Protein AF-A0A0U1KV35-F1 (afdb_monomer)

Foldseek 3Di:
DDQLVVLLVVAFFDFDPPDTDDDGDPVSVVVSVVSCVVPDDPVPDDDDDDDDDPPDDDDDDDPDPDDGSCPVPD

Mean predicted aligned error: 4.29 Å

Structure (mmCIF, N/CA/C/O backbone):
data_AF-A0A0U1KV35-F1
#
_entry.id   AF-A0A0U1KV35-F1
#
loop_
_atom_site.group_PDB
_atom_site.id
_atom_site.type_symbol
_atom_site.label_atom_id
_atom_site.label_alt_id
_atom_site.label_comp_id
_atom_site.label_asym_id
_atom_site.label_entity_id
_atom_site.label_seq_id
_atom_site.pdbx_PDB_ins_code
_atom_site.Cartn_x
_atom_site.Cartn_y
_atom_site.Cartn_z
_atom_site.occupancy
_atom_site.B_iso_or_equiv
_atom_site.auth_seq_id
_atom_site.auth_comp_id
_atom_site.auth_asym_id
_atom_site.auth_atom_id
_atom_site.pdbx_PDB_model_num
ATOM 1 N N . MET A 1 1 ? -6.746 12.736 8.839 1.00 52.94 1 MET A N 1
ATOM 2 C CA . MET A 1 1 ? -5.966 12.060 7.769 1.00 52.94 1 MET A CA 1
ATOM 3 C C . MET A 1 1 ? -5.915 10.562 8.061 1.00 52.94 1 MET A C 1
ATOM 5 O O . MET A 1 1 ? -5.482 10.208 9.150 1.00 52.94 1 MET A O 1
ATOM 9 N N . ASN A 1 2 ? -6.405 9.722 7.138 1.00 82.81 2 ASN A N 1
ATOM 10 C CA . ASN A 1 2 ? -6.667 8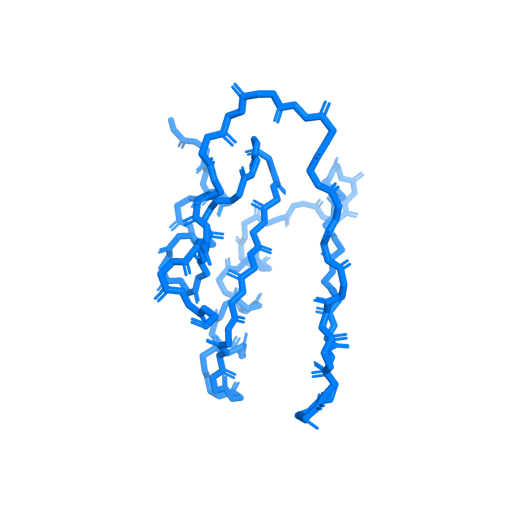.284 7.335 1.00 82.81 2 ASN A CA 1
ATOM 11 C C . ASN A 1 2 ? -5.394 7.497 7.745 1.00 82.81 2 ASN A C 1
ATOM 13 O O . ASN A 1 2 ? -4.348 7.660 7.112 1.00 82.81 2 ASN A O 1
ATOM 17 N N . ARG A 1 3 ? -5.464 6.694 8.821 1.00 90.38 3 ARG A N 1
ATOM 18 C CA . ARG A 1 3 ? -4.306 5.999 9.429 1.00 90.38 3 ARG A CA 1
ATOM 19 C C . ARG A 1 3 ? -3.698 4.969 8.473 1.00 90.38 3 ARG A C 1
ATOM 21 O O . ARG A 1 3 ? -2.483 4.981 8.296 1.00 90.38 3 ARG A O 1
ATOM 28 N N . ILE A 1 4 ? -4.535 4.195 7.776 1.00 93.44 4 ILE A N 1
ATOM 29 C CA . ILE A 1 4 ? -4.115 3.211 6.759 1.00 93.44 4 ILE A CA 1
ATOM 30 C C . ILE A 1 4 ? -3.292 3.892 5.661 1.00 93.44 4 ILE A C 1
ATOM 32 O O . ILE A 1 4 ? -2.165 3.496 5.387 1.00 93.44 4 ILE A O 1
ATOM 36 N N . LYS A 1 5 ? -3.795 5.004 5.108 1.00 94.38 5 LYS A N 1
ATOM 37 C CA . LYS A 1 5 ? -3.090 5.778 4.073 1.00 94.38 5 LYS A CA 1
ATOM 38 C C . LYS A 1 5 ? -1.704 6.238 4.527 1.00 94.38 5 LYS A C 1
ATOM 40 O O . LYS A 1 5 ? -0.776 6.242 3.723 1.00 94.38 5 LYS A O 1
ATOM 45 N N . LYS A 1 6 ? -1.553 6.657 5.788 1.00 95.00 6 LYS A N 1
ATOM 46 C CA . LYS A 1 6 ? -0.243 7.064 6.319 1.00 95.00 6 LYS A CA 1
ATOM 47 C C . LYS A 1 6 ? 0.728 5.889 6.379 1.00 95.00 6 LYS A C 1
ATOM 49 O O . LYS A 1 6 ? 1.890 6.093 6.059 1.00 95.00 6 LYS A O 1
ATOM 54 N N . ILE A 1 7 ? 0.261 4.703 6.770 1.00 97.00 7 ILE A N 1
ATOM 55 C CA . ILE A 1 7 ? 1.083 3.489 6.820 1.00 97.00 7 ILE A CA 1
ATOM 56 C C . ILE A 1 7 ? 1.476 3.067 5.404 1.00 97.00 7 ILE A C 1
ATOM 58 O O . ILE A 1 7 ? 2.667 2.984 5.130 1.00 97.00 7 ILE A O 1
ATOM 62 N N . CYS A 1 8 ? 0.523 2.914 4.476 1.00 96.56 8 CYS A N 1
ATOM 63 C CA . CYS A 1 8 ? 0.826 2.496 3.103 1.00 96.56 8 CYS A CA 1
ATOM 64 C C . CYS A 1 8 ? 1.837 3.430 2.421 1.00 96.56 8 CYS A C 1
ATOM 66 O O . CYS A 1 8 ? 2.772 2.949 1.799 1.00 96.56 8 CYS A O 1
ATOM 68 N N . ARG A 1 9 ? 1.732 4.755 2.614 1.00 94.94 9 ARG A N 1
ATOM 69 C CA . ARG A 1 9 ? 2.674 5.742 2.043 1.00 94.94 9 ARG A CA 1
ATOM 70 C C . ARG A 1 9 ? 4.116 5.636 2.547 1.00 94.94 9 ARG A C 1
ATOM 72 O O . ARG A 1 9 ? 4.987 6.249 1.945 1.00 94.94 9 ARG A O 1
ATOM 79 N N . LYS A 1 10 ? 4.376 4.926 3.651 1.00 96.06 10 LYS A N 1
ATOM 80 C CA . LYS A 1 10 ? 5.751 4.651 4.104 1.00 96.06 10 LYS A CA 1
ATOM 81 C C . LYS A 1 10 ? 6.439 3.592 3.239 1.00 96.06 10 LYS A C 1
ATOM 83 O O . LYS A 1 10 ? 7.662 3.551 3.214 1.00 96.06 10 LYS A O 1
ATOM 88 N N . TYR A 1 11 ? 5.655 2.731 2.593 1.00 96.69 11 TYR A N 1
ATOM 89 C CA . TYR A 1 11 ? 6.136 1.518 1.933 1.00 96.69 11 TYR A CA 1
ATOM 90 C C . TYR A 1 11 ? 5.808 1.474 0.434 1.00 96.69 11 TYR A C 1
ATOM 92 O O . TYR A 1 11 ? 6.517 0.820 -0.315 1.00 96.69 11 TYR A O 1
ATOM 100 N N . LEU A 1 12 ? 4.745 2.154 -0.001 1.00 95.56 12 LEU A N 1
ATOM 101 C CA . LEU A 1 12 ? 4.154 2.055 -1.336 1.00 95.56 12 LEU A CA 1
ATOM 102 C C . LEU A 1 12 ? 3.836 3.447 -1.904 1.00 95.56 12 LEU A C 1
ATOM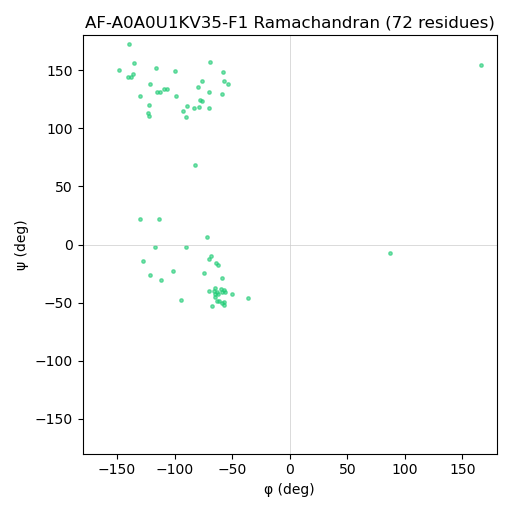 104 O O . LEU A 1 12 ? 3.580 4.401 -1.159 1.00 95.56 12 LEU A O 1
ATOM 108 N N . ILE A 1 13 ? 3.765 3.547 -3.231 1.00 93.12 13 ILE A N 1
ATOM 109 C CA . ILE A 1 13 ? 3.282 4.732 -3.944 1.00 93.12 13 ILE A CA 1
ATOM 110 C C . ILE A 1 13 ? 1.759 4.790 -3.872 1.00 93.12 13 ILE A C 1
ATOM 112 O O . ILE A 1 13 ? 1.061 3.782 -3.943 1.00 93.12 13 ILE A O 1
ATOM 116 N N . HIS A 1 14 ? 1.225 5.998 -3.701 1.00 93.38 14 HIS A N 1
ATOM 117 C CA . HIS A 1 14 ? -0.212 6.244 -3.628 1.00 93.38 14 HIS A CA 1
ATOM 118 C C . HIS A 1 14 ? -0.773 6.521 -5.030 1.00 93.38 14 HIS A C 1
ATOM 120 O O . HIS A 1 14 ? -0.500 7.584 -5.577 1.00 93.38 14 HIS A O 1
ATOM 126 N N . LEU A 1 15 ? -1.566 5.594 -5.584 1.00 91.81 15 LEU A N 1
ATOM 127 C CA . LEU A 1 15 ? -2.100 5.686 -6.954 1.00 91.81 15 LEU A CA 1
ATOM 128 C C . LEU A 1 15 ? -3.501 6.308 -7.013 1.00 91.81 15 LEU A C 1
ATOM 130 O O . LEU A 1 15 ? -3.771 7.209 -7.798 1.00 91.81 15 LEU A O 1
ATOM 134 N N . GLN A 1 16 ? -4.415 5.837 -6.163 1.00 91.62 16 GLN A N 1
ATOM 135 C CA . GLN A 1 16 ? -5.799 6.325 -6.077 1.00 91.62 16 GLN A CA 1
ATOM 136 C C . GLN A 1 16 ? -6.237 6.412 -4.620 1.00 91.62 16 GLN A C 1
ATOM 138 O O . GLN A 1 16 ? -5.532 5.927 -3.745 1.00 91.62 16 GLN A O 1
ATOM 143 N N . LYS A 1 17 ? -7.419 6.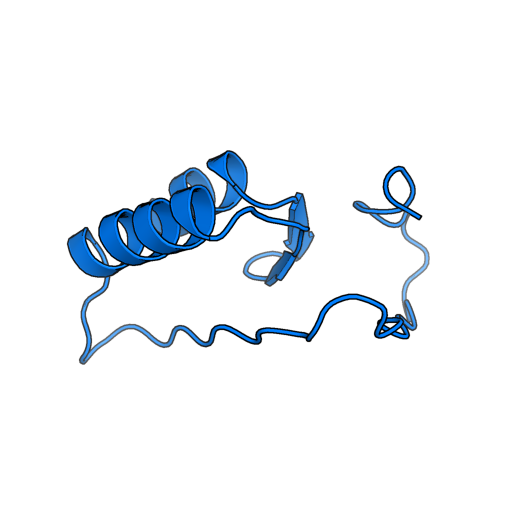979 -4.325 1.00 91.00 17 LYS A N 1
ATOM 144 C CA . LYS A 1 17 ? -7.923 7.226 -2.952 1.00 91.00 17 LYS A CA 1
ATOM 145 C C . LYS A 1 17 ? -7.557 6.133 -1.929 1.00 91.00 17 LYS A C 1
ATOM 147 O O . LYS A 1 17 ? -7.042 6.497 -0.870 1.00 91.00 17 LYS A O 1
ATOM 152 N N . SER A 1 18 ? -7.726 4.858 -2.290 1.00 93.38 18 SER A N 1
ATOM 153 C CA . SER A 1 18 ? -7.399 3.692 -1.453 1.00 93.38 18 SER A CA 1
ATOM 154 C C . SER A 1 18 ? -6.545 2.628 -2.163 1.00 93.38 18 SER A C 1
ATOM 156 O O . SER A 1 18 ? -6.553 1.478 -1.743 1.00 93.38 18 SER A O 1
ATOM 158 N N . VAL A 1 19 ? -5.822 2.989 -3.229 1.00 94.56 19 VAL A N 1
ATOM 159 C CA . VAL A 1 19 ? -4.968 2.057 -3.992 1.00 94.56 19 VAL A CA 1
ATOM 160 C C . VAL A 1 19 ? -3.510 2.473 -3.860 1.00 94.56 19 VAL A C 1
ATOM 162 O O . VAL A 1 19 ? -3.177 3.650 -4.041 1.00 94.56 19 VAL A O 1
ATOM 165 N N . PHE A 1 20 ? -2.659 1.502 -3.539 1.00 95.19 20 PHE A N 1
AT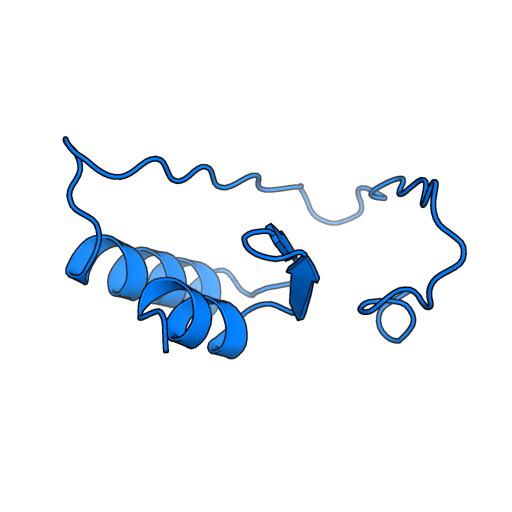OM 166 C CA . PHE A 1 20 ? -1.227 1.680 -3.340 1.00 95.19 20 PHE A CA 1
ATOM 167 C C . PHE A 1 20 ? -0.465 0.531 -3.997 1.00 95.19 20 PHE A C 1
ATOM 169 O O . PHE A 1 20 ? -0.933 -0.604 -3.961 1.00 95.19 20 PHE A O 1
ATOM 176 N N . GLU A 1 21 ? 0.701 0.828 -4.560 1.00 92.69 21 GLU A N 1
ATOM 177 C CA . GLU A 1 21 ? 1.529 -0.133 -5.294 1.00 92.69 21 GLU A CA 1
ATOM 178 C C . GLU A 1 21 ? 3.009 0.220 -5.133 1.00 92.69 21 GLU A C 1
ATOM 180 O O . GLU A 1 21 ? 3.357 1.387 -4.952 1.00 92.69 21 GLU A O 1
ATOM 185 N N . GLY A 1 22 ? 3.889 -0.774 -5.182 1.00 90.81 22 GLY A N 1
ATOM 186 C CA . GLY A 1 22 ? 5.329 -0.556 -5.169 1.00 90.81 22 GLY A CA 1
ATOM 187 C C . GLY A 1 22 ? 6.104 -1.835 -4.889 1.00 90.81 22 GLY A C 1
ATOM 188 O O . GLY A 1 22 ? 5.592 -2.754 -4.248 1.00 90.81 22 GLY A O 1
ATOM 189 N N . ALA A 1 23 ? 7.350 -1.871 -5.356 1.00 91.12 23 ALA A N 1
ATOM 190 C CA . ALA A 1 23 ? 8.293 -2.914 -4.986 1.00 91.12 23 ALA A CA 1
ATOM 191 C C . ALA A 1 23 ? 8.708 -2.739 -3.519 1.00 91.12 23 ALA A C 1
ATOM 193 O O . ALA A 1 23 ? 9.081 -1.644 -3.092 1.00 91.12 23 ALA A O 1
ATOM 194 N N . VAL A 1 24 ? 8.661 -3.824 -2.753 1.00 92.50 24 VAL A N 1
ATOM 195 C CA . VAL A 1 24 ? 9.100 -3.859 -1.357 1.00 92.50 24 VAL A CA 1
ATOM 196 C C . VAL A 1 24 ? 9.923 -5.112 -1.113 1.00 92.50 24 VAL A C 1
ATOM 198 O O . VAL A 1 24 ? 9.659 -6.163 -1.683 1.00 92.50 24 VAL A O 1
ATOM 201 N N . THR A 1 25 ? 10.916 -5.008 -0.237 1.00 94.62 25 THR A N 1
ATOM 202 C CA . THR A 1 25 ? 11.617 -6.190 0.283 1.00 94.62 25 THR A CA 1
ATOM 203 C C . THR A 1 25 ? 10.698 -6.999 1.202 1.00 94.62 25 THR A C 1
ATOM 205 O O . THR A 1 25 ? 9.813 -6.431 1.846 1.00 94.62 25 THR A O 1
ATOM 208 N N . GLU A 1 26 ? 10.973 -8.293 1.378 1.00 94.31 26 GLU A N 1
ATOM 209 C CA . GLU A 1 26 ? 10.256 -9.152 2.338 1.00 94.31 26 GLU A CA 1
ATOM 210 C C . GLU A 1 26 ? 10.186 -8.534 3.746 1.00 94.31 26 GLU A C 1
ATOM 212 O O . GLU A 1 26 ? 9.139 -8.499 4.394 1.00 94.31 26 GLU A O 1
ATOM 217 N N . GLY A 1 27 ? 11.289 -7.942 4.217 1.00 97.25 27 GLY A N 1
ATOM 218 C CA . GLY A 1 27 ? 11.329 -7.275 5.519 1.00 97.25 27 GLY A CA 1
ATOM 219 C C . GLY A 1 27 ? 10.422 -6.040 5.604 1.00 97.25 27 GLY A C 1
ATOM 220 O O . GLY A 1 27 ? 9.800 -5.800 6.641 1.00 97.25 27 GLY A O 1
ATOM 221 N N . GLN A 1 28 ? 10.323 -5.251 4.529 1.00 97.25 28 GLN A N 1
ATOM 222 C CA . GLN A 1 28 ? 9.386 -4.123 4.451 1.00 97.25 28 GLN A CA 1
ATOM 223 C C . GLN A 1 28 ? 7.941 -4.608 4.363 1.00 97.25 28 GLN A C 1
ATOM 225 O O . GLN A 1 28 ? 7.082 -4.038 5.031 1.00 97.25 28 GLN A O 1
ATOM 230 N N . TYR A 1 29 ? 7.684 -5.674 3.605 1.00 96.88 29 TYR A N 1
ATOM 231 C CA . TYR A 1 29 ? 6.368 -6.290 3.503 1.00 96.88 29 TYR A CA 1
ATOM 232 C C . TYR A 1 29 ? 5.862 -6.753 4.873 1.00 96.88 29 TYR A C 1
ATOM 234 O O . TYR A 1 29 ? 4.783 -6.349 5.306 1.00 96.88 29 TYR A O 1
ATOM 242 N N . HIS A 1 30 ? 6.672 -7.501 5.627 1.00 97.81 30 HIS A N 1
ATOM 243 C CA . HIS A 1 30 ? 6.300 -7.933 6.975 1.00 97.81 30 HIS A CA 1
ATOM 244 C C . HIS A 1 30 ? 6.011 -6.758 7.920 1.00 97.81 30 HIS A C 1
ATOM 246 O O . HIS A 1 30 ? 5.038 -6.807 8.677 1.00 97.81 30 HIS A O 1
ATOM 252 N N . LYS A 1 31 ? 6.807 -5.682 7.856 1.00 98.31 31 LYS A N 1
ATOM 253 C CA . LYS A 1 31 ? 6.565 -4.462 8.645 1.00 98.31 31 LYS A CA 1
ATOM 254 C C . LYS A 1 31 ? 5.264 -3.766 8.243 1.00 98.31 31 LYS A C 1
ATOM 256 O O . LYS A 1 31 ? 4.481 -3.416 9.122 1.00 98.31 31 LYS A O 1
ATOM 261 N N . LEU A 1 32 ? 5.006 -3.619 6.942 1.00 97.88 32 LEU A N 1
ATOM 262 C CA . LEU A 1 32 ? 3.767 -3.052 6.408 1.00 97.88 32 LEU A CA 1
ATOM 263 C C . LEU A 1 32 ? 2.545 -3.830 6.910 1.00 97.88 32 LEU A C 1
ATOM 265 O O . LEU A 1 32 ? 1.628 -3.231 7.470 1.00 97.88 32 LEU A O 1
ATOM 269 N N . ILE A 1 33 ? 2.544 -5.158 6.759 1.00 97.75 33 ILE A N 1
ATOM 270 C CA . ILE A 1 33 ? 1.432 -6.008 7.204 1.00 97.75 33 ILE A CA 1
ATOM 271 C C . ILE A 1 33 ? 1.253 -5.938 8.725 1.00 97.75 33 ILE A C 1
ATOM 273 O O . ILE A 1 33 ? 0.120 -5.849 9.198 1.00 97.75 33 ILE A O 1
ATOM 277 N N . GLY A 1 34 ? 2.343 -5.930 9.497 1.00 97.88 34 GLY A N 1
ATOM 278 C CA . GLY A 1 34 ? 2.295 -5.775 10.953 1.00 97.88 34 GLY A CA 1
ATOM 279 C C . GLY A 1 34 ? 1.679 -4.443 11.393 1.00 97.88 34 GLY A C 1
ATOM 280 O O . GLY A 1 34 ? 0.767 -4.427 12.219 1.00 97.88 34 GLY A O 1
ATOM 281 N N . GLU A 1 35 ? 2.120 -3.326 10.803 1.00 97.75 35 GLU A N 1
ATOM 282 C CA . GLU A 1 35 ? 1.556 -2.002 11.085 1.00 97.75 35 GLU A CA 1
ATOM 283 C C . GLU A 1 35 ? 0.073 -1.915 10.697 1.00 97.75 35 GLU A C 1
ATOM 285 O O . GLU A 1 35 ? -0.731 -1.392 11.470 1.00 97.75 35 GLU A O 1
ATOM 290 N N . LEU A 1 36 ? -0.311 -2.454 9.535 1.00 96.94 36 LEU A N 1
ATOM 291 C CA . LEU A 1 36 ? -1.704 -2.468 9.085 1.00 96.94 36 LEU A CA 1
ATOM 292 C C . LEU A 1 36 ? -2.598 -3.288 10.022 1.00 96.94 36 LEU A C 1
ATOM 294 O O . LEU A 1 36 ? -3.623 -2.785 10.477 1.00 96.94 36 LEU A O 1
ATOM 298 N N . ARG A 1 37 ? -2.187 -4.508 10.386 1.00 96.44 37 ARG A N 1
ATOM 299 C CA . ARG A 1 37 ? -2.938 -5.369 11.318 1.00 96.44 37 ARG A CA 1
ATOM 300 C C . ARG A 1 37 ? -3.155 -4.730 12.687 1.00 96.44 37 ARG A C 1
ATOM 302 O O . ARG A 1 37 ? -4.154 -5.018 13.327 1.00 96.44 37 ARG A O 1
ATOM 309 N N . SER A 1 38 ? -2.255 -3.851 13.131 1.00 96.56 38 SER A N 1
ATOM 310 C CA . SER A 1 38 ? -2.407 -3.153 14.415 1.00 96.56 38 SER A CA 1
ATOM 311 C C . SER A 1 38 ? -3.525 -2.102 14.437 1.00 96.56 38 SER A C 1
ATOM 313 O O . SER A 1 38 ? -3.856 -1.589 15.506 1.00 96.56 38 SER A O 1
ATOM 315 N N . ILE A 1 39 ? -4.076 -1.737 13.273 1.00 95.62 39 ILE A N 1
ATOM 316 C CA . ILE A 1 39 ? -5.085 -0.675 13.166 1.00 95.62 39 ILE A CA 1
ATOM 317 C C . ILE A 1 39 ? -6.367 -1.079 12.435 1.00 95.62 39 ILE A C 1
ATOM 319 O O . ILE A 1 39 ? -7.318 -0.304 12.489 1.00 95.62 39 ILE A O 1
ATOM 323 N N . ILE A 1 40 ? -6.358 -2.207 11.724 1.00 95.62 40 ILE A N 1
ATOM 324 C CA . ILE A 1 40 ? -7.501 -2.736 10.972 1.00 95.62 40 ILE A CA 1
ATOM 325 C C . ILE A 1 40 ? -8.448 -3.450 11.937 1.00 95.62 40 ILE A C 1
ATOM 327 O O . ILE A 1 40 ? -8.000 -4.245 12.762 1.00 95.62 40 ILE A O 1
ATOM 331 N N . ASP A 1 41 ? -9.745 -3.196 11.792 1.00 95.56 41 ASP A N 1
ATOM 332 C CA . ASP A 1 41 ? -10.805 -4.005 12.391 1.00 95.56 41 ASP A CA 1
ATOM 333 C C . ASP A 1 41 ? -11.245 -5.074 11.381 1.00 95.56 41 ASP A C 1
ATOM 335 O O . ASP A 1 41 ? -11.785 -4.760 10.322 1.00 95.56 41 ASP A O 1
ATOM 339 N N . ASP A 1 42 ? -11.011 -6.347 11.692 1.00 93.06 42 ASP A N 1
ATOM 340 C CA . ASP A 1 42 ? -11.257 -7.470 10.781 1.00 93.06 42 ASP A CA 1
ATOM 341 C C . ASP A 1 42 ? -12.743 -7.736 10.483 1.00 93.06 42 ASP A C 1
ATOM 343 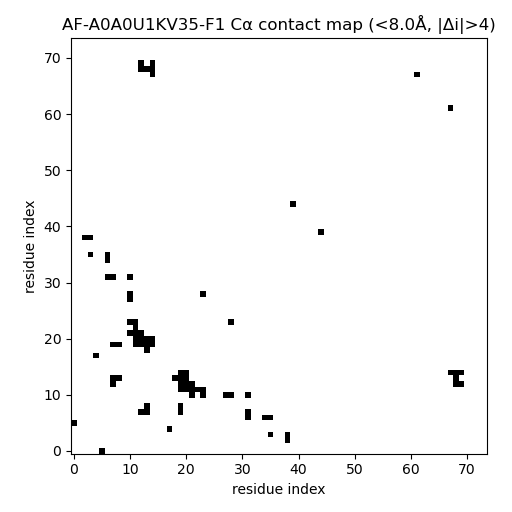O O . ASP A 1 42 ? -13.055 -8.507 9.573 1.00 93.06 42 ASP A O 1
ATOM 347 N N . LYS A 1 43 ? -13.665 -7.091 11.207 1.00 96.00 43 LYS A N 1
ATOM 348 C CA . LYS A 1 43 ? -15.115 -7.201 10.989 1.00 96.00 43 LYS A CA 1
ATOM 349 C C . LYS A 1 43 ? -15.704 -6.015 10.240 1.00 96.00 43 LYS A C 1
ATOM 351 O O . LYS A 1 43 ? -16.791 -6.147 9.678 1.00 96.00 43 LYS A O 1
ATOM 356 N N . LEU A 1 44 ? -15.036 -4.864 10.272 1.00 95.19 44 LEU A N 1
ATOM 357 C CA . LEU A 1 44 ? -15.550 -3.612 9.708 1.00 95.19 44 LEU A CA 1
ATOM 358 C C . LEU A 1 44 ? -14.774 -3.151 8.475 1.00 95.19 44 LEU A C 1
ATOM 360 O O . LEU A 1 44 ? -15.353 -2.516 7.592 1.00 95.19 44 LEU A O 1
ATOM 364 N N . ASP A 1 45 ? -13.484 -3.471 8.404 1.00 94.00 45 ASP A N 1
ATOM 365 C CA . ASP A 1 45 ? -12.607 -3.050 7.323 1.00 94.00 45 ASP A CA 1
AT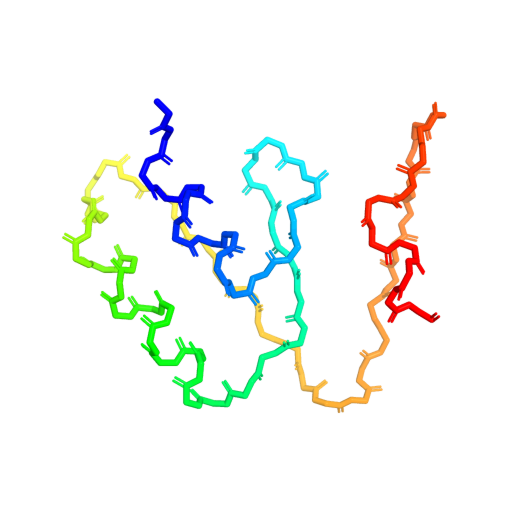OM 366 C C . ASP A 1 45 ? -12.410 -4.164 6.287 1.00 94.00 45 ASP A C 1
ATOM 368 O O . ASP A 1 45 ? -12.374 -5.355 6.594 1.00 94.00 45 ASP A O 1
ATOM 372 N N . PHE A 1 46 ? -12.205 -3.762 5.032 1.00 93.94 46 PHE A N 1
ATOM 373 C CA . PHE A 1 46 ? -11.871 -4.671 3.939 1.00 93.94 46 PHE A CA 1
ATOM 374 C C . PHE A 1 46 ? -10.558 -4.244 3.284 1.00 93.94 46 PHE A C 1
ATOM 376 O O . PHE A 1 46 ? -10.469 -3.179 2.668 1.00 93.94 46 PHE A O 1
ATOM 383 N N . VAL A 1 47 ? -9.529 -5.080 3.425 1.00 94.50 47 VAL A N 1
ATOM 384 C CA . VAL A 1 47 ? -8.190 -4.839 2.881 1.00 94.50 47 VAL A CA 1
ATOM 385 C C . VAL A 1 47 ? -7.732 -6.077 2.126 1.00 94.50 47 VAL A C 1
ATOM 387 O O . VAL A 1 47 ? -7.735 -7.180 2.665 1.00 94.50 47 VAL A O 1
ATOM 390 N N . VAL A 1 48 ? -7.307 -5.881 0.879 1.00 96.06 48 VAL A N 1
ATOM 391 C CA . VAL A 1 48 ? -6.756 -6.937 0.025 1.00 96.06 48 VAL A CA 1
ATOM 392 C C . VAL A 1 48 ? -5.351 -6.539 -0.392 1.00 96.06 48 VAL A C 1
ATOM 394 O O . VAL A 1 48 ? -5.098 -5.379 -0.717 1.00 96.06 48 VAL A O 1
ATOM 397 N N . VAL A 1 49 ? -4.443 -7.510 -0.375 1.00 95.38 49 VAL A N 1
ATOM 398 C CA . VAL A 1 49 ? -3.049 -7.338 -0.776 1.00 95.38 49 VAL A CA 1
ATOM 399 C C . VAL A 1 49 ? -2.756 -8.327 -1.893 1.00 95.38 49 VAL A C 1
ATOM 401 O O . VAL A 1 49 ? -2.886 -9.533 -1.698 1.00 95.38 49 VAL A O 1
ATOM 404 N N . TYR A 1 50 ? -2.375 -7.810 -3.058 1.00 93.12 50 TYR A N 1
ATOM 405 C CA . TYR A 1 50 ? -1.927 -8.615 -4.1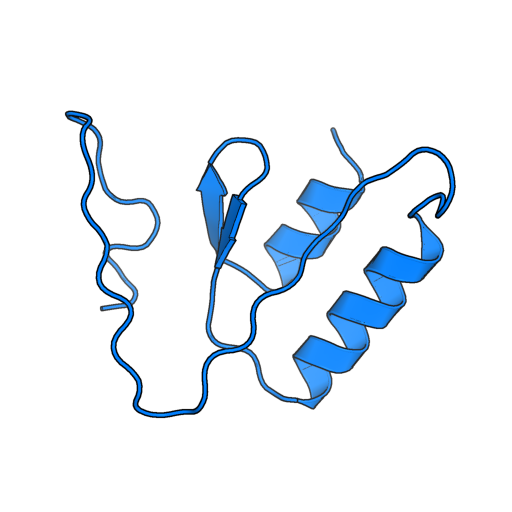88 1.00 93.12 50 TYR A CA 1
ATOM 406 C C . TYR A 1 50 ? -0.402 -8.617 -4.220 1.00 93.12 50 TYR A C 1
ATOM 408 O O . TYR A 1 50 ? 0.215 -7.552 -4.196 1.00 93.12 50 TYR A O 1
ATOM 416 N N . THR A 1 51 ? 0.199 -9.803 -4.277 1.00 90.94 51 THR A N 1
ATOM 417 C CA . THR A 1 51 ? 1.640 -9.980 -4.467 1.00 90.94 51 THR A CA 1
ATOM 418 C C . THR A 1 51 ? 1.900 -10.530 -5.862 1.00 90.94 51 THR A C 1
ATOM 420 O O . THR A 1 51 ? 1.222 -11.446 -6.328 1.00 90.94 51 THR A O 1
ATOM 423 N N . LEU A 1 52 ? 2.873 -9.940 -6.550 1.00 89.00 52 LEU A N 1
ATOM 424 C CA . LEU A 1 52 ? 3.308 -10.367 -7.873 1.00 89.00 52 LEU A CA 1
ATOM 425 C C . LEU A 1 52 ? 4.729 -10.921 -7.741 1.00 89.00 52 LEU A C 1
ATOM 427 O O . LEU A 1 52 ? 5.555 -10.257 -7.116 1.00 89.00 52 LEU A O 1
ATOM 431 N N . PRO A 1 53 ? 5.024 -12.110 -8.293 1.00 83.38 53 PRO A N 1
ATOM 432 C CA . PRO A 1 53 ? 6.390 -12.612 -8.362 1.00 83.38 53 PRO A CA 1
ATOM 433 C C . PRO A 1 53 ? 7.307 -11.653 -9.125 1.00 83.38 53 PRO A C 1
ATOM 435 O O . PRO A 1 53 ? 6.875 -11.002 -10.083 1.00 83.38 53 PRO A O 1
ATOM 438 N N . ASP A 1 54 ? 8.578 -11.621 -8.731 1.00 77.88 54 ASP A N 1
ATOM 439 C CA . ASP A 1 54 ? 9.602 -10.832 -9.411 1.00 77.88 54 ASP A CA 1
ATOM 440 C C . ASP A 1 54 ? 9.652 -11.149 -10.914 1.00 77.88 54 ASP A C 1
ATOM 442 O O . ASP A 1 54 ? 9.570 -12.302 -11.338 1.00 77.88 54 ASP A O 1
ATOM 446 N N . GLY A 1 55 ? 9.796 -10.104 -11.732 1.00 73.44 55 GLY A N 1
ATOM 447 C CA . GLY A 1 55 ? 9.886 -10.220 -13.191 1.00 73.44 55 GLY A CA 1
ATOM 448 C C . GLY A 1 55 ? 8.544 -10.235 -13.930 1.00 73.44 55 GLY A C 1
ATOM 449 O O . GLY A 1 55 ? 8.532 -10.118 -15.157 1.00 73.44 55 GLY A O 1
ATOM 450 N N . ASN A 1 56 ? 7.412 -10.296 -13.223 1.00 78.31 56 ASN A N 1
ATOM 451 C CA . ASN A 1 56 ? 6.104 -10.138 -13.853 1.00 78.31 56 ASN A CA 1
ATOM 452 C C . ASN A 1 56 ? 5.812 -8.660 -14.142 1.00 78.31 56 ASN A C 1
ATOM 454 O O . ASN A 1 56 ? 5.798 -7.822 -13.242 1.00 78.31 56 ASN A O 1
ATOM 458 N N . LYS A 1 57 ? 5.521 -8.338 -15.408 1.00 72.06 57 LYS A N 1
ATOM 459 C CA . LYS A 1 57 ? 5.063 -6.998 -15.790 1.00 72.06 57 LYS A CA 1
ATOM 460 C C . LYS A 1 57 ? 3.601 -6.815 -15.405 1.00 72.06 57 LYS A C 1
ATOM 462 O O . LYS A 1 57 ? 2.736 -7.558 -15.869 1.00 72.06 57 LYS A O 1
ATOM 467 N N . LEU A 1 58 ? 3.326 -5.791 -14.605 1.00 81.06 58 LEU A N 1
ATOM 468 C CA . LEU A 1 58 ? 1.968 -5.318 -14.390 1.00 81.06 58 LEU A CA 1
ATOM 469 C C . LEU A 1 58 ? 1.547 -4.460 -15.586 1.00 81.06 58 LEU A C 1
ATOM 471 O O . LEU A 1 58 ? 2.137 -3.415 -15.850 1.00 81.06 58 LEU A O 1
ATOM 475 N N . ASN A 1 59 ? 0.512 -4.890 -16.301 1.00 84.12 59 ASN A N 1
ATOM 476 C CA . ASN A 1 59 ? -0.094 -4.063 -17.338 1.00 84.12 59 ASN A CA 1
ATOM 477 C C . ASN A 1 59 ? -1.085 -3.092 -16.694 1.00 84.12 59 ASN A C 1
ATOM 479 O O . ASN A 1 59 ? -2.082 -3.516 -16.108 1.00 84.12 59 ASN A O 1
ATOM 483 N N . ARG A 1 60 ? -0.815 -1.789 -16.822 1.00 86.00 60 ARG A N 1
ATOM 484 C CA . ARG A 1 60 ? -1.715 -0.717 -16.386 1.00 86.00 60 ARG A CA 1
ATOM 485 C C . ARG A 1 60 ? -2.359 -0.068 -17.610 1.00 86.00 60 ARG A C 1
ATOM 487 O O . ARG A 1 60 ? -1.678 0.257 -18.577 1.00 86.00 60 ARG A O 1
ATOM 494 N N . THR A 1 61 ? -3.669 0.146 -17.560 1.00 90.12 61 THR A N 1
ATOM 495 C CA . THR A 1 61 ? -4.398 0.946 -18.553 1.00 90.12 61 THR A CA 1
ATOM 496 C C . THR A 1 61 ? -5.098 2.080 -17.821 1.00 90.12 61 THR A C 1
ATOM 498 O O . THR A 1 61 ? -6.021 1.844 -17.043 1.00 90.12 61 THR A O 1
ATOM 501 N N . ILE A 1 62 ? -4.636 3.310 -18.042 1.00 90.94 62 ILE A N 1
ATOM 502 C CA . ILE A 1 62 ? -5.222 4.508 -17.440 1.00 90.94 62 ILE A CA 1
ATOM 503 C C . ILE A 1 62 ? -6.317 5.011 -18.379 1.00 90.94 62 ILE A C 1
ATOM 505 O O . ILE A 1 62 ? -6.059 5.323 -19.536 1.00 90.94 62 ILE A O 1
ATOM 509 N N . LEU A 1 63 ? -7.554 5.054 -17.883 1.00 94.12 63 LEU A N 1
ATOM 510 C CA . LEU A 1 63 ? -8.727 5.474 -18.661 1.00 94.12 63 LEU A CA 1
ATOM 511 C C . LEU A 1 63 ? -8.998 6.986 -18.576 1.00 94.12 63 LEU A C 1
ATOM 513 O O . LEU A 1 63 ? -9.959 7.472 -19.167 1.00 94.12 63 LEU A O 1
ATOM 517 N N . THR A 1 64 ? -8.199 7.717 -17.800 1.00 92.62 64 THR A N 1
ATOM 518 C CA . THR A 1 64 ? -8.384 9.141 -17.500 1.00 92.62 64 THR A CA 1
ATOM 519 C C . THR A 1 64 ? -7.237 9.983 -18.041 1.00 92.62 64 THR A C 1
ATOM 521 O O . THR A 1 64 ? -6.101 9.526 -18.111 1.00 92.62 64 THR A O 1
ATOM 524 N N . ASP A 1 65 ? -7.524 11.244 -18.357 1.00 90.50 65 ASP A N 1
ATOM 525 C CA . ASP A 1 65 ? -6.522 12.231 -18.773 1.00 90.50 65 ASP A CA 1
ATOM 526 C C . ASP A 1 65 ? -5.832 12.853 -17.548 1.00 90.50 65 ASP A C 1
ATOM 528 O O . ASP A 1 65 ? -6.090 13.986 -17.142 1.00 90.50 65 ASP A O 1
ATOM 532 N N . THR A 1 66 ? -5.040 12.036 -16.855 1.00 87.75 66 THR A N 1
ATOM 533 C CA . THR A 1 66 ? -4.306 12.430 -15.648 1.00 87.75 66 THR A CA 1
ATOM 534 C C . THR A 1 66 ? -2.913 11.810 -15.648 1.00 87.75 66 THR A C 1
ATOM 536 O O . THR A 1 66 ? -2.796 10.648 -16.040 1.00 87.75 66 THR A O 1
ATOM 539 N N . PRO A 1 67 ? -1.884 12.509 -15.135 1.00 85.31 67 PRO A N 1
ATOM 540 C CA . PRO A 1 67 ? -0.543 11.941 -15.006 1.00 85.31 67 PRO A CA 1
ATOM 541 C C . PRO A 1 67 ? -0.537 10.655 -14.171 1.00 85.31 67 PRO A C 1
ATOM 543 O O . PRO A 1 67 ? -1.224 10.592 -13.146 1.00 85.31 67 PRO A O 1
ATOM 546 N N . ASP A 1 68 ? 0.257 9.661 -14.579 1.00 87.19 68 ASP A N 1
ATOM 547 C CA . ASP A 1 68 ? 0.468 8.436 -13.801 1.00 87.19 68 ASP A CA 1
ATOM 548 C C . ASP A 1 68 ? 1.297 8.761 -12.540 1.00 87.19 68 ASP A C 1
ATOM 550 O O . ASP A 1 68 ? 2.452 9.184 -12.647 1.00 87.19 68 ASP A O 1
ATOM 554 N N . PRO A 1 69 ? 0.758 8.566 -11.320 1.00 85.88 69 PRO A N 1
ATOM 555 C CA . PRO A 1 69 ? 1.507 8.801 -10.085 1.00 85.88 69 PRO A CA 1
ATOM 556 C C . PRO A 1 69 ? 2.738 7.897 -9.920 1.00 85.88 69 PRO A C 1
ATOM 558 O O . PRO A 1 69 ? 3.596 8.196 -9.088 1.00 85.88 69 PRO A O 1
ATOM 561 N N . ALA A 1 70 ? 2.814 6.791 -10.665 1.00 82.25 70 ALA A N 1
ATOM 562 C CA . ALA A 1 70 ? 3.911 5.830 -10.645 1.00 82.25 70 ALA A CA 1
ATOM 563 C C . ALA A 1 70 ? 4.706 5.784 -11.961 1.00 82.25 70 ALA A C 1
ATOM 565 O O . ALA A 1 70 ? 5.378 4.785 -12.219 1.00 82.25 70 ALA A O 1
ATOM 566 N N . ASP A 1 71 ? 4.657 6.847 -12.769 1.00 79.25 71 ASP A N 1
ATOM 567 C CA . ASP A 1 71 ? 5.426 6.953 -14.019 1.00 79.25 71 ASP A CA 1
ATOM 568 C C . ASP A 1 71 ? 6.943 6.857 -13.775 1.00 79.25 71 ASP A C 1
ATOM 570 O O . ASP A 1 71 ? 7.661 6.156 -14.473 1.00 79.25 71 ASP A O 1
ATOM 574 N N . ASN A 1 72 ? 7.430 7.460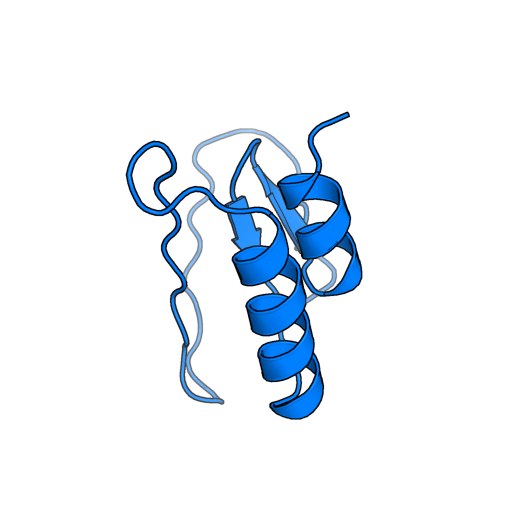 -12.685 1.00 66.69 72 ASN A N 1
ATOM 575 C CA . ASN A 1 72 ? 8.858 7.492 -12.332 1.00 66.69 72 ASN A CA 1
ATOM 576 C C . ASN A 1 72 ? 9.439 6.144 -11.847 1.00 66.69 72 ASN A C 1
ATOM 578 O O . ASN A 1 72 ? 10.557 6.119 -11.331 1.00 66.69 72 ASN A O 1
ATOM 582 N N . LEU A 1 73 ? 8.672 5.052 -11.905 1.00 63.28 73 LEU A N 1
ATOM 583 C CA . LEU A 1 73 ? 9.069 3.722 -11.422 1.00 63.28 73 LEU A CA 1
ATOM 584 C C . LEU A 1 73 ? 9.141 2.656 -12.522 1.00 63.28 73 LEU A C 1
ATOM 586 O O . LEU 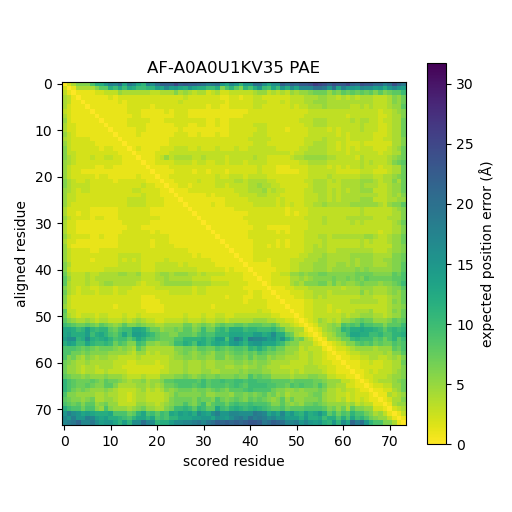A 1 73 ? 9.485 1.515 -12.210 1.00 63.28 73 LEU A O 1
ATOM 590 N N . LEU A 1 74 ? 8.803 3.012 -13.765 1.00 52.50 74 LEU A N 1
ATOM 591 C CA . LEU A 1 74 ? 8.890 2.143 -14.941 1.00 52.50 74 LEU A CA 1
ATOM 592 C C . LEU A 1 74 ? 10.122 2.458 -15.796 1.00 52.50 74 LEU A C 1
ATOM 594 O O . LEU A 1 74 ? 10.555 3.631 -15.818 1.00 52.50 74 LEU A O 1
#

Nearest PDB structures (foldseek):
  4es3-assembly1_A-2  TM=7.950E-01  e=5.352E-02  Halalkalibacterium halodurans C-125
  5ijp-assembly1_A  TM=4.826E-01  e=1.238E+00  Thermochaetoides thermophila

Radius of gyration: 13.49 Å; Cα contacts (8 Å, |Δi|>4): 41; chains: 1; bounding box: 27×25×33 Å

pLDDT: mean 89.96, std 9.57, range [52.5, 98.31]

Organism: NCBI:txid2378

InterPro domains:
  IPR019199 Virulence-associated protein D / CRISPR associated protein Cas2 [PF09827] (2-56)
  IPR021127 CRISPR-associated endonuclease Cas2 [PTHR34405] (2-72)
  IPR021127 CRISPR-associated endonuclease Cas2 [TIGR01573] (2-64)
  IPR021127 CRISPR-associated endonuclease Cas2 [cd09725] (2-63)

Secondary structure (DSSP, 8-state):
--HHHHHHHHHSEEEETTEEE----HHHHHHHHHHHHTT--TTT---------TTPPPP----SSS--TTGGG-

Sequence (74 aa):
MNRIKKICRKYLIHLQKSVFEGAVTEGQYHKLIGELRSIIDDKLDFVVVYTLPDGNKLNRTILTDTPDPADNLL

Solvent-accessible surface area (backbone atoms only — not comparable to full-atom values): 5240 Å² total; per-residue (Å²): 131,64,68,66,60,60,55,48,58,75,65,27,48,71,72,49,103,90,40,69,53,67,86,67,53,72,72,52,47,54,49,52,53,53,59,47,62,76,71,58,49,88,88,82,55,88,86,85,86,88,86,77,66,89,91,65,81,82,87,83,83,80,93,61,102,62,86,66,78,65,56,95,78,112